Protein AF-A0A7Y3DSL2-F1 (afdb_monomer_lite)

Secondary structure (DSSP, 8-state):
-PPPP---------HHHHHHHHT--HHHHHHHHHHHHHTTSHHHHHHHHHH----SHHHHT-HHHHTTTT-GGGSHHHHHHHHTHHHH-

Foldseek 3Di:
DDDPDPPPPDPDDDPVVVVVVVPDDPVVVVVVLCCCCVPVCPPPVVVCVVPDPVPCPQLVVDPQCVVVVNPLCRGPVNVCVVPCVVVND

Sequence (89 aa):
MAEPAKKVEKKVMDQGLEIGAQNLNEKQIEKVINRVLKSESGARLKAYVDTCIHCGLCSEACHYYLSHDNDPSYSPVGKVKQTLWEMIK

Structure (mmCIF, N/CA/C/O backbone):
data_AF-A0A7Y3DSL2-F1
#
_entry.id   AF-A0A7Y3DSL2-F1
#
loop_
_atom_site.group_PDB
_ato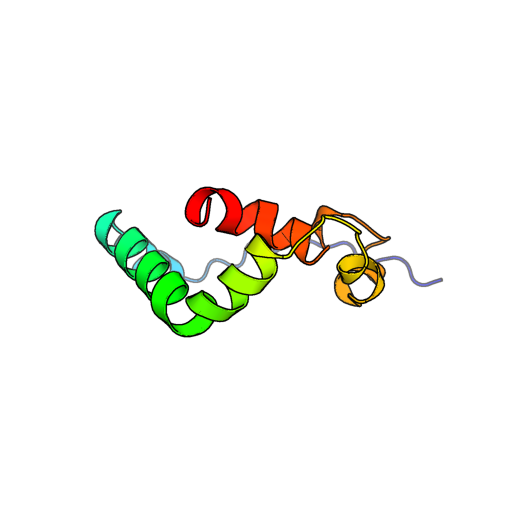m_site.id
_atom_site.type_symbol
_atom_site.label_atom_id
_atom_site.label_alt_id
_atom_site.label_comp_id
_atom_site.label_asym_id
_atom_site.label_entity_id
_atom_site.label_seq_id
_a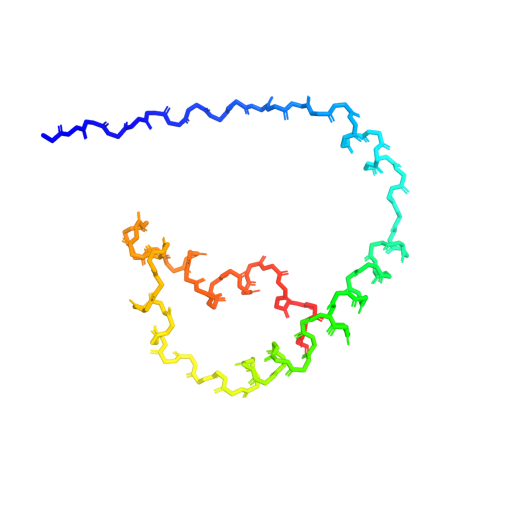tom_site.pdbx_PDB_ins_code
_atom_site.Cartn_x
_atom_site.Cartn_y
_atom_site.Cartn_z
_atom_site.occupancy
_atom_site.B_iso_or_equiv
_atom_site.auth_seq_id
_atom_site.auth_comp_id
_atom_site.auth_asym_id
_atom_site.auth_atom_id
_atom_site.pdbx_PDB_model_num
ATOM 1 N N . MET A 1 1 ? 9.301 10.816 -31.477 1.00 51.97 1 MET A N 1
ATOM 2 C CA . MET A 1 1 ? 9.198 10.925 -30.007 1.00 51.97 1 MET A CA 1
ATOM 3 C C . MET A 1 1 ? 7.938 11.726 -29.742 1.00 51.97 1 MET A C 1
ATOM 5 O O . MET A 1 1 ? 7.884 12.864 -30.184 1.00 51.97 1 MET A O 1
ATOM 9 N N . ALA A 1 2 ? 6.885 11.103 -29.211 1.00 53.50 2 ALA A N 1
ATOM 10 C CA . ALA A 1 2 ? 5.639 11.812 -28.924 1.00 53.50 2 ALA A CA 1
ATOM 11 C C . ALA A 1 2 ? 5.855 12.717 -27.705 1.00 53.50 2 ALA A C 1
ATOM 13 O O . ALA A 1 2 ? 6.430 12.272 -26.713 1.00 53.50 2 ALA A O 1
ATOM 14 N N . GLU A 1 3 ? 5.442 13.979 -27.795 1.00 54.50 3 GLU A N 1
ATOM 15 C CA . GLU A 1 3 ? 5.484 14.897 -26.658 1.00 54.50 3 GLU A CA 1
ATOM 16 C C . GLU A 1 3 ? 4.574 14.376 -25.530 1.00 54.50 3 GLU A C 1
ATOM 18 O O . 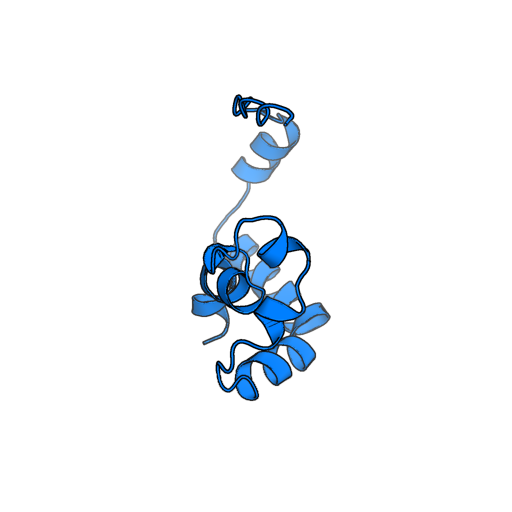GLU A 1 3 ? 3.467 13.898 -25.809 1.00 54.50 3 GLU A O 1
ATOM 23 N N . PRO A 1 4 ? 5.005 14.441 -24.256 1.00 61.91 4 PRO A N 1
ATOM 24 C CA . PRO A 1 4 ? 4.164 14.032 -23.143 1.00 61.91 4 PRO A CA 1
ATOM 25 C C . PRO A 1 4 ? 2.946 14.957 -23.049 1.00 61.91 4 PRO A C 1
ATOM 27 O O . PRO A 1 4 ? 3.066 16.184 -23.045 1.00 61.91 4 PRO A O 1
ATOM 30 N N . ALA A 1 5 ? 1.755 14.362 -22.970 1.00 62.28 5 ALA A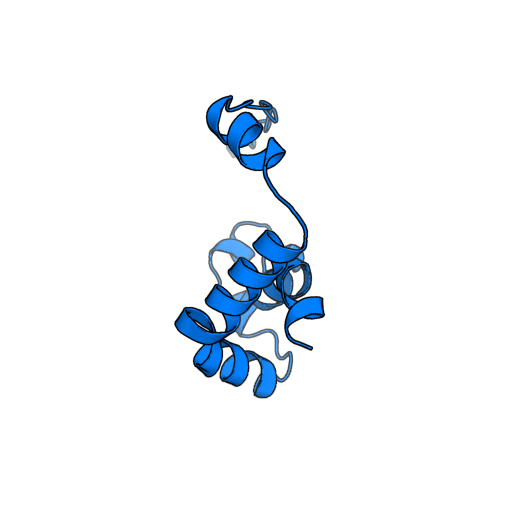 N 1
ATOM 31 C CA . ALA A 1 5 ? 0.510 15.103 -22.837 1.00 62.28 5 ALA A CA 1
ATOM 32 C C . ALA A 1 5 ? 0.554 15.999 -21.587 1.00 62.28 5 ALA A C 1
ATOM 34 O O . ALA A 1 5 ? 0.741 15.515 -20.468 1.00 62.28 5 ALA A O 1
ATOM 35 N N . LYS A 1 6 ? 0.349 17.310 -21.771 1.00 55.78 6 LYS A N 1
ATOM 36 C CA . LYS A 1 6 ? 0.162 18.269 -20.673 1.00 55.78 6 LYS A CA 1
ATOM 37 C C . LYS A 1 6 ? -1.003 17.794 -19.796 1.00 55.78 6 LYS A C 1
ATOM 39 O O . LYS A 1 6 ? -2.163 17.899 -20.197 1.00 55.78 6 LYS A O 1
ATOM 44 N N . LYS A 1 7 ? -0.701 17.274 -18.600 1.00 59.47 7 LYS A N 1
ATOM 45 C CA . LYS A 1 7 ? -1.699 16.966 -17.567 1.00 59.47 7 LYS A CA 1
ATOM 46 C C . LYS A 1 7 ? -2.301 18.280 -17.078 1.00 59.47 7 LYS A C 1
ATOM 48 O O . LYS A 1 7 ? -1.765 18.938 -16.196 1.00 59.47 7 LYS A O 1
ATOM 53 N N . VAL A 1 8 ? -3.414 18.680 -17.680 1.00 59.12 8 VAL A N 1
ATOM 54 C CA . VAL A 1 8 ? -4.298 19.675 -17.078 1.00 59.12 8 VAL A CA 1
ATOM 55 C C . VAL A 1 8 ? -5.032 18.945 -15.961 1.00 59.12 8 VAL A C 1
ATOM 57 O O . VAL A 1 8 ? -5.881 18.097 -16.239 1.00 59.12 8 VAL A O 1
ATOM 60 N N . GLU A 1 9 ? -4.678 19.225 -14.707 1.00 62.03 9 GLU A N 1
ATOM 61 C CA . GLU A 1 9 ? -5.424 18.745 -13.543 1.00 62.03 9 GLU A CA 1
ATOM 62 C C . GLU A 1 9 ? -6.831 19.353 -13.579 1.00 62.03 9 GLU A C 1
ATOM 64 O O . GLU A 1 9 ? -7.100 20.435 -13.059 1.00 62.03 9 GLU A O 1
ATOM 69 N N . LYS A 1 10 ? -7.758 18.676 -14.261 1.00 65.75 10 LYS A N 1
ATOM 70 C CA . LYS A 1 10 ? -9.175 19.006 -14.175 1.00 65.75 10 LYS A CA 1
ATOM 71 C C . LYS A 1 10 ? -9.648 18.590 -12.792 1.00 65.75 10 LYS A C 1
ATOM 73 O O . LYS A 1 10 ? -9.780 17.402 -12.511 1.00 65.75 10 LYS A O 1
ATOM 78 N N . LYS A 1 11 ? -9.911 19.576 -11.939 1.00 68.88 11 LYS A N 1
ATOM 79 C CA . LYS A 1 11 ? -10.542 19.372 -10.636 1.00 68.88 11 LYS A CA 1
ATOM 80 C C . LYS A 1 11 ? -12.001 18.964 -10.870 1.00 68.88 11 LYS A C 1
ATOM 82 O O . LYS A 1 11 ? -12.876 19.808 -11.032 1.00 68.88 11 LYS A O 1
ATOM 87 N N . VAL A 1 12 ? -12.241 17.662 -10.999 1.00 80.69 12 VAL A N 1
ATOM 88 C CA . VAL A 1 12 ? -13.591 17.096 -11.079 1.00 80.69 12 VAL A CA 1
ATOM 89 C C . VAL A 1 12 ? -14.162 17.119 -9.664 1.00 80.69 12 VAL A C 1
ATOM 91 O O . VAL A 1 12 ? -13.638 16.433 -8.792 1.00 80.69 12 VAL A O 1
ATOM 94 N N . MET A 1 13 ? -15.185 17.941 -9.422 1.00 81.06 13 MET A N 1
ATOM 95 C CA . MET A 1 13 ? -15.919 17.919 -8.154 1.00 81.06 13 MET A CA 1
ATOM 96 C C . MET A 1 13 ? -17.118 16.988 -8.287 1.00 81.06 13 MET A C 1
ATOM 98 O O . MET A 1 13 ? -18.008 17.232 -9.103 1.00 81.06 13 MET A O 1
ATOM 102 N N . ASP A 1 14 ? -17.129 15.929 -7.484 1.00 88.19 14 ASP A N 1
ATOM 103 C CA . ASP A 1 14 ? -18.233 14.980 -7.407 1.00 88.19 14 ASP A CA 1
ATOM 104 C C . ASP A 1 14 ? -19.125 15.346 -6.217 1.00 88.19 14 ASP A C 1
ATOM 106 O O . ASP A 1 14 ? -18.729 15.212 -5.060 1.00 88.19 14 ASP A O 1
ATOM 110 N N . GLN A 1 15 ? -20.340 15.820 -6.500 1.00 90.38 15 GLN A N 1
ATOM 111 C CA . GLN A 1 15 ? -21.280 16.251 -5.461 1.00 90.38 15 GLN A CA 1
ATOM 112 C C . GLN A 1 15 ? -21.619 15.131 -4.464 1.00 90.38 15 GLN A C 1
ATOM 114 O O . GLN A 1 15 ? -21.861 15.417 -3.292 1.00 90.38 15 GLN A O 1
ATOM 119 N N . GLY A 1 16 ? -21.622 13.868 -4.899 1.00 89.75 16 GLY A N 1
ATOM 120 C CA . GLY A 1 16 ? -21.886 12.723 -4.031 1.00 89.75 16 GLY A CA 1
ATOM 121 C C . GLY A 1 16 ? -20.757 12.489 -3.030 1.00 89.75 16 GLY A C 1
ATOM 122 O O . GLY A 1 16 ? -21.026 12.255 -1.849 1.00 89.75 16 GLY A O 1
ATOM 123 N N . LEU A 1 17 ? -19.501 12.616 -3.473 1.00 90.12 17 LEU A N 1
ATOM 124 C CA . LEU A 1 17 ? -18.341 12.546 -2.579 1.00 90.12 17 LEU A CA 1
ATOM 125 C C . LEU A 1 17 ? -18.341 13.689 -1.562 1.00 90.12 17 LEU A C 1
ATOM 127 O O . LEU A 1 17 ? -18.093 13.438 -0.385 1.00 90.12 17 LEU A O 1
ATOM 131 N N . GLU A 1 18 ? -18.674 14.911 -1.984 1.00 91.75 18 GLU A N 1
ATOM 132 C CA . GLU A 1 18 ? -18.725 16.075 -1.089 1.00 91.75 18 GLU A CA 1
ATOM 133 C C . GLU A 1 18 ? -19.776 15.904 0.019 1.00 91.75 18 GLU A C 1
ATOM 135 O O . GLU A 1 18 ? -19.482 16.100 1.199 1.00 91.75 18 GLU A O 1
ATOM 140 N N . ILE A 1 19 ? -20.993 15.473 -0.329 1.00 92.38 19 ILE A N 1
ATOM 141 C CA . ILE A 1 19 ? -22.065 15.222 0.651 1.00 92.38 19 ILE A CA 1
ATOM 142 C C . ILE A 1 19 ? -21.672 14.092 1.615 1.00 92.38 19 ILE A C 1
ATOM 144 O O . ILE A 1 19 ? -21.928 14.170 2.820 1.00 92.38 19 ILE A O 1
ATOM 148 N N . GLY A 1 20 ? -21.032 13.035 1.108 1.00 88.50 20 GLY A N 1
ATOM 149 C CA . GLY A 1 20 ? -20.518 11.951 1.944 1.00 88.50 20 GLY A CA 1
ATOM 150 C C . GLY A 1 20 ? -19.435 12.432 2.912 1.00 88.50 20 GLY A C 1
ATOM 151 O O . GLY A 1 20 ? -19.478 12.104 4.100 1.00 88.50 20 GLY A O 1
ATOM 152 N N . ALA A 1 21 ? -18.504 13.253 2.423 1.00 89.81 21 ALA A N 1
ATOM 153 C CA . ALA A 1 21 ? -17.390 13.779 3.200 1.00 89.81 21 ALA A CA 1
ATOM 154 C C . ALA A 1 21 ? -17.838 14.722 4.327 1.00 89.81 21 ALA A C 1
ATOM 156 O O . ALA A 1 21 ? -17.256 14.682 5.409 1.00 89.81 21 ALA A O 1
ATOM 157 N N . GLN A 1 22 ? -18.908 15.500 4.126 1.00 91.94 22 GLN A N 1
ATOM 158 C CA . GLN A 1 22 ? -19.482 16.382 5.157 1.00 91.94 22 GLN A CA 1
ATOM 159 C C . GLN A 1 22 ? -19.909 15.643 6.432 1.00 91.94 22 GLN A C 1
ATOM 161 O O . GLN A 1 22 ? -19.958 16.240 7.504 1.00 91.94 22 GLN A O 1
ATOM 166 N N . ASN A 1 23 ? -20.216 14.349 6.330 1.00 88.06 23 ASN A N 1
ATOM 167 C CA . ASN A 1 23 ? -20.675 13.541 7.456 1.00 88.06 23 ASN A CA 1
ATOM 168 C C . ASN A 1 23 ? -19.546 12.773 8.163 1.00 88.06 23 ASN A C 1
ATOM 170 O O . ASN A 1 23 ? -19.826 12.053 9.123 1.00 88.06 23 ASN A O 1
ATOM 174 N N . LEU A 1 24 ? -18.292 12.899 7.707 1.00 91.56 24 LEU A N 1
ATOM 175 C CA . LEU A 1 24 ? -17.151 12.212 8.308 1.00 91.56 24 LEU A CA 1
ATOM 176 C C . LEU A 1 24 ? -16.820 12.793 9.684 1.00 91.56 24 LEU A C 1
ATOM 178 O O . LEU A 1 24 ? -16.610 13.992 9.845 1.00 91.56 24 LEU A O 1
ATOM 182 N N . ASN A 1 25 ? -16.688 11.911 10.671 1.00 95.00 25 ASN A N 1
ATOM 183 C CA . ASN A 1 25 ? -16.098 12.235 11.966 1.00 95.00 25 ASN A CA 1
ATOM 184 C C . ASN A 1 25 ? -14.890 11.340 12.272 1.00 95.00 25 ASN A C 1
ATOM 186 O O . ASN A 1 25 ? -14.745 10.254 11.709 1.00 95.00 25 ASN A O 1
ATOM 190 N N . GLU A 1 26 ? -14.041 11.781 13.203 1.00 94.12 26 GLU A N 1
ATOM 191 C CA . GLU A 1 26 ? -12.812 11.068 13.587 1.00 94.12 26 GLU A CA 1
ATOM 192 C C . GLU A 1 26 ? -13.078 9.606 13.973 1.00 94.12 26 GLU A C 1
ATOM 194 O O . GLU A 1 26 ? -12.395 8.703 13.494 1.00 94.12 26 GLU A O 1
ATOM 199 N N . LYS A 1 27 ? -14.137 9.346 14.753 1.00 95.31 27 LYS A N 1
ATOM 200 C CA . LYS A 1 27 ? -14.509 7.987 15.183 1.00 95.31 27 LYS A CA 1
ATOM 201 C C . LYS A 1 27 ? -14.867 7.075 14.009 1.00 95.31 27 LYS A C 1
ATOM 203 O O . LYS A 1 27 ? -14.542 5.889 14.019 1.00 95.31 27 LYS A O 1
ATOM 208 N N . GLN A 1 28 ? -15.569 7.594 13.003 1.00 93.06 28 GLN A N 1
ATOM 209 C CA . GLN A 1 28 ? -15.908 6.844 11.795 1.00 93.06 28 GLN A CA 1
ATOM 210 C C . GLN A 1 28 ? -14.667 6.569 10.949 1.00 93.06 28 GLN A C 1
ATOM 212 O O . GLN A 1 28 ? -14.507 5.442 10.480 1.00 93.06 28 GLN A O 1
ATOM 217 N N . ILE A 1 29 ? -13.788 7.563 10.793 1.00 92.69 29 ILE A N 1
ATOM 218 C CA . ILE A 1 29 ? -12.521 7.426 10.063 1.00 92.69 29 ILE A CA 1
ATOM 219 C C . ILE A 1 29 ? -11.672 6.329 10.712 1.00 92.69 29 ILE A C 1
ATOM 221 O O . ILE A 1 29 ? -11.306 5.355 10.051 1.00 92.69 29 ILE A O 1
ATOM 225 N N . GLU A 1 30 ? -11.449 6.423 12.022 1.00 92.69 30 GLU A N 1
ATOM 226 C CA . GLU A 1 30 ? -10.684 5.441 12.789 1.00 92.69 30 GLU A CA 1
ATOM 227 C C . GLU A 1 30 ? -11.297 4.036 12.678 1.00 92.69 30 GLU A C 1
ATOM 229 O O . GLU A 1 30 ? -10.591 3.056 12.429 1.00 92.69 30 GLU A O 1
ATOM 234 N N . LYS A 1 31 ? -12.626 3.921 12.804 1.00 93.06 31 LYS A N 1
ATOM 235 C CA . LYS A 1 31 ? -13.340 2.643 12.666 1.00 93.06 31 LYS A CA 1
ATOM 236 C C . LYS A 1 31 ? -13.100 2.001 11.300 1.00 93.06 31 LYS A C 1
ATOM 238 O O . LYS A 1 31 ? -12.899 0.787 11.226 1.00 93.06 31 LYS A O 1
ATOM 243 N N . VAL A 1 32 ? -13.140 2.783 10.221 1.00 91.31 32 VAL A N 1
ATOM 244 C CA . VAL A 1 32 ? -12.930 2.278 8.857 1.00 91.31 32 VAL A CA 1
ATOM 245 C C . VAL A 1 32 ? -11.477 1.857 8.648 1.00 91.31 32 VAL A C 1
ATOM 247 O O . VAL A 1 32 ? -11.249 0.755 8.150 1.00 91.31 32 VAL A O 1
ATOM 250 N N . ILE A 1 33 ? -10.513 2.673 9.083 1.00 90.19 33 ILE A N 1
ATOM 251 C CA . ILE A 1 33 ? -9.080 2.354 9.007 1.00 90.19 33 ILE A CA 1
ATOM 252 C C . ILE A 1 33 ? -8.791 1.049 9.749 1.00 90.19 33 ILE A C 1
ATOM 254 O O . ILE A 1 33 ? -8.262 0.104 9.165 1.00 90.19 33 ILE A O 1
ATOM 258 N N . ASN A 1 34 ? -9.224 0.947 11.008 1.00 89.94 34 ASN A N 1
ATOM 259 C CA . ASN A 1 34 ? -9.038 -0.255 11.814 1.00 89.94 34 ASN A CA 1
ATOM 260 C C . ASN A 1 34 ? -9.701 -1.483 11.188 1.00 89.94 34 ASN A C 1
ATOM 262 O O . ASN A 1 34 ? -9.137 -2.574 11.242 1.00 89.94 34 ASN A O 1
ATOM 266 N N . ARG A 1 35 ? -10.880 -1.328 10.572 1.00 90.88 35 ARG A N 1
ATOM 267 C CA . ARG A 1 35 ? -11.529 -2.425 9.847 1.00 90.88 35 ARG A CA 1
ATOM 268 C C . ARG A 1 35 ? -10.638 -2.922 8.712 1.00 90.88 35 ARG A C 1
ATOM 270 O O . ARG A 1 35 ? -10.404 -4.123 8.638 1.00 90.88 35 ARG A O 1
ATOM 277 N N . VAL A 1 36 ? -10.123 -2.032 7.864 1.00 87.62 36 VAL A N 1
ATOM 278 C CA . VAL A 1 36 ? -9.261 -2.400 6.724 1.00 87.62 36 VAL A CA 1
ATOM 279 C C . VAL A 1 36 ? -7.956 -3.041 7.197 1.00 87.62 36 VAL A C 1
ATOM 281 O O . VAL A 1 36 ? -7.572 -4.102 6.704 1.00 87.62 36 VAL A O 1
ATOM 284 N N . LEU A 1 37 ? -7.303 -2.437 8.192 1.00 86.62 37 LEU A N 1
ATOM 285 C CA . LEU A 1 37 ? -6.027 -2.922 8.711 1.00 86.62 37 LEU A CA 1
ATOM 286 C C . LEU A 1 37 ? -6.154 -4.247 9.468 1.00 86.62 37 LEU A C 1
ATOM 288 O O . LEU A 1 37 ? -5.209 -5.022 9.450 1.00 86.62 37 LEU A O 1
ATOM 292 N N . LYS A 1 38 ? -7.289 -4.550 10.111 1.00 84.38 38 LYS A N 1
ATOM 293 C CA . LYS A 1 38 ? -7.465 -5.804 10.871 1.00 84.38 38 LYS A CA 1
ATOM 294 C C . LYS A 1 38 ? -8.067 -6.956 10.063 1.00 84.38 38 LYS A C 1
ATOM 296 O O . LYS A 1 38 ? -7.872 -8.100 10.454 1.00 84.38 38 LYS A O 1
ATOM 301 N N . SER A 1 39 ? -8.798 -6.679 8.980 1.00 81.19 39 SER A N 1
ATOM 302 C CA . SER A 1 39 ? -9.462 -7.713 8.165 1.00 81.19 39 SER A CA 1
ATOM 303 C C . SER A 1 39 ? -8.671 -8.054 6.898 1.00 81.19 39 SER A C 1
ATOM 305 O O . SER A 1 39 ? -7.874 -8.986 6.904 1.00 81.19 39 SER A O 1
ATOM 307 N N . GLU A 1 40 ? -8.867 -7.277 5.835 1.00 67.12 40 GLU A N 1
ATOM 308 C CA . GLU A 1 40 ? -8.380 -7.550 4.477 1.00 67.12 40 GLU A CA 1
ATOM 309 C C . GLU A 1 40 ? -6.851 -7.506 4.364 1.00 67.12 40 GLU A C 1
ATOM 311 O O . GLU A 1 40 ? -6.231 -8.355 3.720 1.00 67.12 40 GLU A O 1
ATOM 316 N N . SER A 1 41 ? -6.226 -6.524 5.019 1.00 64.75 41 SER A N 1
ATOM 317 C CA . SER A 1 41 ? -4.796 -6.251 4.847 1.00 64.75 41 SER A CA 1
ATOM 318 C C . SER A 1 41 ? -3.931 -6.810 5.978 1.00 64.75 41 SER A C 1
ATOM 320 O O . SER A 1 41 ? -2.729 -6.965 5.792 1.00 64.75 41 SER A O 1
ATOM 322 N N . GLY A 1 42 ? -4.503 -7.146 7.136 1.00 72.38 42 GLY A N 1
ATOM 323 C CA . GLY A 1 42 ? -3.760 -7.233 8.399 1.00 72.38 42 GLY A CA 1
ATOM 324 C C . GLY A 1 42 ? -2.611 -8.228 8.436 1.00 72.38 42 GLY A C 1
ATOM 325 O O . GLY A 1 42 ? -1.462 -7.829 8.597 1.00 72.38 42 GLY A O 1
ATOM 326 N N . ALA A 1 43 ? -2.890 -9.522 8.273 1.00 82.12 43 ALA A N 1
ATOM 327 C CA . ALA A 1 43 ? -1.863 -10.549 8.457 1.00 82.12 43 ALA A CA 1
ATOM 328 C C . ALA A 1 43 ? -0.767 -10.500 7.376 1.00 82.12 43 ALA A C 1
ATOM 330 O O . ALA A 1 43 ? 0.417 -10.621 7.685 1.00 82.12 43 ALA A O 1
ATOM 331 N N . ARG A 1 44 ? -1.149 -10.289 6.108 1.00 85.69 44 ARG A N 1
ATOM 332 C CA . ARG A 1 44 ? -0.193 -10.240 4.989 1.00 85.69 44 ARG A CA 1
ATOM 333 C C . ARG A 1 44 ? 0.623 -8.957 4.989 1.00 85.69 44 ARG A C 1
ATOM 335 O O . ARG A 1 44 ? 1.840 -9.028 4.872 1.00 85.69 44 ARG A O 1
ATOM 342 N N . LEU A 1 45 ? -0.029 -7.802 5.146 1.00 86.12 45 LEU A N 1
ATOM 343 C CA . LEU A 1 45 ? 0.675 -6.523 5.199 1.00 86.12 45 LEU A CA 1
ATOM 344 C C . LEU A 1 45 ? 1.632 -6.498 6.385 1.00 86.12 45 LEU A C 1
ATOM 346 O O . LEU A 1 45 ? 2.778 -6.104 6.207 1.00 86.12 45 LEU A O 1
ATOM 350 N N . LYS A 1 46 ? 1.199 -6.986 7.557 1.00 85.81 46 LYS A N 1
ATOM 351 C CA . LYS A 1 46 ? 2.076 -7.108 8.722 1.00 85.81 46 LYS A CA 1
ATOM 352 C C . LYS A 1 46 ? 3.291 -7.979 8.421 1.00 85.81 46 LYS A C 1
ATOM 354 O O . LYS A 1 46 ? 4.405 -7.537 8.664 1.00 85.81 46 LYS A O 1
ATOM 359 N N . ALA A 1 47 ? 3.099 -9.156 7.825 1.00 89.00 47 ALA A N 1
ATOM 360 C CA . ALA A 1 47 ? 4.219 -10.008 7.438 1.00 89.00 47 ALA A CA 1
ATOM 361 C C . ALA A 1 47 ? 5.181 -9.293 6.473 1.00 89.00 47 ALA A C 1
ATOM 363 O O . ALA A 1 47 ? 6.389 -9.343 6.677 1.00 89.00 47 ALA A O 1
ATOM 364 N N . TYR A 1 48 ? 4.678 -8.591 5.453 1.00 88.69 48 TYR A N 1
ATOM 365 C CA . TYR A 1 48 ? 5.530 -7.852 4.514 1.00 88.69 48 TYR A CA 1
ATOM 366 C C . TYR A 1 48 ? 6.278 -6.694 5.170 1.00 88.69 48 TYR A C 1
ATOM 368 O O . TYR A 1 48 ? 7.437 -6.470 4.844 1.00 88.69 48 TYR A O 1
ATOM 376 N N . VAL A 1 49 ? 5.637 -5.968 6.085 1.00 88.19 49 VAL A N 1
ATOM 377 C CA . VAL A 1 49 ? 6.246 -4.831 6.786 1.00 88.19 49 VAL A CA 1
ATOM 378 C C . VAL A 1 49 ? 7.297 -5.318 7.780 1.00 88.19 49 VAL A C 1
ATOM 380 O O . VAL A 1 49 ? 8.407 -4.798 7.770 1.00 88.19 49 VAL A O 1
ATOM 383 N N . ASP A 1 50 ? 6.994 -6.364 8.554 1.00 89.56 50 ASP A N 1
ATOM 384 C CA . ASP A 1 50 ? 7.914 -6.950 9.536 1.00 89.56 50 ASP A CA 1
ATOM 385 C C . ASP A 1 50 ? 9.125 -7.634 8.869 1.00 89.56 50 ASP A C 1
ATOM 387 O O . ASP A 1 50 ? 10.214 -7.655 9.436 1.00 89.56 50 ASP A O 1
ATOM 391 N N . THR A 1 51 ? 8.956 -8.204 7.668 1.00 92.44 51 THR A N 1
ATOM 392 C CA . THR A 1 51 ? 10.040 -8.895 6.934 1.00 92.44 51 THR A CA 1
ATOM 393 C C . THR A 1 51 ? 10.808 -7.992 5.969 1.00 92.44 51 THR A C 1
ATOM 395 O O . THR A 1 51 ? 11.830 -8.407 5.417 1.00 92.44 51 THR A O 1
ATOM 398 N N . CYS A 1 52 ? 10.343 -6.763 5.735 1.00 92.75 52 CYS A N 1
ATOM 399 C CA . CYS A 1 52 ? 10.989 -5.843 4.810 1.00 92.75 52 CYS A CA 1
ATOM 400 C C . CYS A 1 52 ? 12.368 -5.420 5.333 1.00 92.75 52 CYS A C 1
ATOM 402 O O . CYS A 1 52 ? 12.480 -4.701 6.319 1.00 92.75 52 CYS A O 1
ATOM 404 N N . ILE A 1 53 ? 13.426 -5.789 4.609 1.00 94.75 53 ILE A N 1
ATOM 405 C CA . ILE A 1 53 ? 14.805 -5.347 4.886 1.00 94.75 53 ILE A CA 1
ATOM 406 C C . ILE A 1 53 ? 15.218 -4.109 4.076 1.00 94.75 53 ILE A C 1
ATOM 408 O O . ILE A 1 53 ? 16.400 -3.800 3.968 1.00 94.75 53 ILE A O 1
ATOM 412 N N . HIS A 1 54 ? 14.257 -3.424 3.449 1.00 91.38 54 HIS A N 1
ATOM 413 C CA . HIS A 1 54 ? 14.494 -2.241 2.613 1.00 91.38 54 HIS A CA 1
ATOM 414 C C . HIS A 1 54 ? 15.495 -2.451 1.455 1.00 91.38 54 HIS A C 1
ATOM 416 O O . HIS A 1 54 ? 16.169 -1.515 1.037 1.00 91.38 54 HIS A O 1
ATOM 422 N N . CYS A 1 55 ? 15.557 -3.660 0.884 1.00 94.44 55 CYS A N 1
ATOM 423 C CA . CYS A 1 55 ? 16.488 -3.995 -0.204 1.00 94.44 55 CYS A CA 1
ATOM 424 C C . CYS A 1 55 ? 16.144 -3.385 -1.575 1.00 94.44 55 CYS A C 1
ATOM 426 O O . CYS A 1 55 ? 16.965 -3.436 -2.480 1.00 94.44 55 CYS A O 1
ATOM 428 N N . GLY A 1 56 ? 14.931 -2.857 -1.767 1.00 92.94 56 GLY A N 1
ATOM 429 C CA . GLY A 1 56 ? 14.525 -2.225 -3.029 1.00 92.94 56 GLY A CA 1
ATOM 430 C C . GLY A 1 56 ? 14.077 -3.176 -4.149 1.00 92.94 56 GLY A C 1
ATOM 431 O O . GLY A 1 56 ? 13.538 -2.695 -5.139 1.00 92.94 56 GLY A O 1
ATOM 432 N N . LEU A 1 57 ? 14.164 -4.502 -3.977 1.00 94.06 57 LEU A N 1
ATOM 433 C CA . LEU A 1 57 ? 13.748 -5.486 -5.000 1.00 94.06 57 LEU A CA 1
ATOM 434 C C . LEU A 1 57 ? 12.284 -5.326 -5.452 1.00 94.06 57 LEU A C 1
ATOM 436 O O . LEU A 1 57 ? 11.940 -5.588 -6.602 1.00 94.06 57 LEU A O 1
ATOM 440 N N . CYS A 1 58 ? 11.406 -4.858 -4.560 1.00 94.81 58 CYS A N 1
ATOM 441 C CA . CYS A 1 58 ? 10.010 -4.582 -4.904 1.00 94.81 58 CYS A CA 1
ATOM 442 C C . CYS A 1 58 ? 9.846 -3.428 -5.909 1.00 94.81 58 CYS A C 1
ATOM 444 O O . CYS A 1 58 ? 8.868 -3.410 -6.653 1.00 94.81 58 CYS A O 1
ATOM 446 N N . SER A 1 59 ? 10.781 -2.475 -5.934 1.00 95.81 59 SER A N 1
ATOM 447 C CA . SER A 1 59 ? 10.745 -1.329 -6.841 1.00 95.81 59 SER A CA 1
ATOM 448 C C . SER A 1 59 ? 11.028 -1.787 -8.266 1.00 95.81 59 SER A C 1
ATOM 450 O O . SER A 1 59 ? 10.216 -1.536 -9.150 1.00 95.81 59 SER A O 1
ATOM 452 N N . GLU A 1 60 ? 12.102 -2.554 -8.470 1.00 94.25 60 GLU A N 1
ATOM 453 C CA . GLU A 1 60 ? 12.481 -3.084 -9.788 1.00 94.25 60 GLU A CA 1
ATOM 454 C C . GLU A 1 60 ? 11.425 -4.035 -10.369 1.00 94.25 60 GLU A C 1
ATOM 456 O O 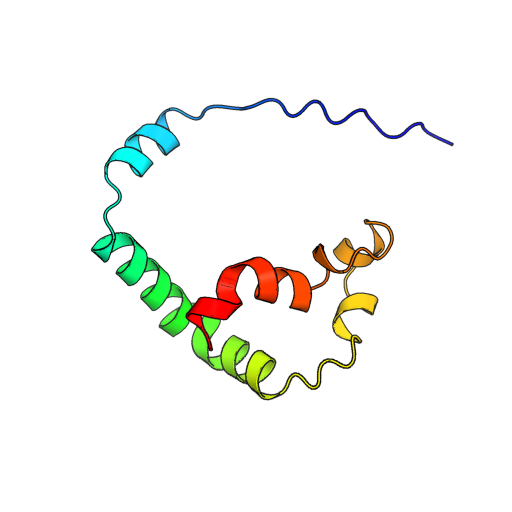. GLU A 1 60 ? 11.217 -4.074 -11.578 1.00 94.25 60 GLU A O 1
ATOM 461 N N . ALA A 1 61 ? 10.693 -4.758 -9.515 1.00 95.69 61 ALA A N 1
ATOM 462 C CA . ALA A 1 61 ? 9.587 -5.614 -9.942 1.00 95.69 61 ALA A CA 1
ATOM 463 C C . ALA A 1 61 ? 8.289 -4.843 -10.279 1.00 95.69 61 ALA A C 1
ATOM 465 O O . ALA A 1 61 ? 7.345 -5.420 -10.825 1.00 95.69 61 ALA A O 1
ATOM 466 N N . CYS A 1 62 ? 8.184 -3.554 -9.936 1.00 96.62 62 CYS A N 1
ATOM 467 C CA . CYS A 1 62 ? 6.944 -2.791 -10.058 1.00 96.62 62 CYS A CA 1
ATOM 468 C C . CYS A 1 62 ? 6.880 -1.997 -11.369 1.00 96.62 62 CYS A C 1
ATOM 470 O O . CYS A 1 62 ? 7.494 -0.943 -11.508 1.00 96.62 62 CYS A O 1
ATOM 472 N N . HIS A 1 63 ? 6.025 -2.429 -12.299 1.00 96.31 63 HIS A N 1
ATOM 473 C CA . HIS A 1 63 ? 5.809 -1.734 -13.577 1.00 96.31 63 HIS A CA 1
ATOM 474 C C . HIS A 1 63 ? 5.420 -0.253 -13.420 1.00 96.31 63 HIS A C 1
ATOM 476 O O . HIS A 1 63 ? 5.821 0.572 -14.232 1.00 96.31 63 HIS A O 1
ATOM 482 N N . TYR A 1 64 ? 4.665 0.101 -12.374 1.00 96.56 64 TYR A N 1
ATOM 483 C CA . TYR A 1 64 ? 4.232 1.481 -12.143 1.00 96.56 64 TYR A CA 1
ATOM 484 C C . TYR A 1 64 ? 5.385 2.385 -11.685 1.00 96.56 64 TYR A C 1
ATOM 486 O O . TYR A 1 64 ? 5.422 3.556 -12.039 1.00 96.56 64 TYR A O 1
ATOM 494 N N . TYR A 1 65 ? 6.332 1.849 -10.914 1.00 97.06 65 TYR A N 1
ATOM 495 C CA . TYR A 1 65 ? 7.567 2.550 -10.560 1.00 97.06 65 TYR A CA 1
ATOM 496 C C . TYR A 1 65 ? 8.446 2.765 -11.800 1.00 97.06 65 TYR A C 1
ATOM 498 O O . TYR A 1 65 ? 8.867 3.887 -12.074 1.00 97.06 65 TYR A O 1
ATOM 506 N N . LEU A 1 66 ? 8.631 1.708 -12.598 1.00 96.75 66 LEU A N 1
ATOM 507 C CA . LEU A 1 66 ? 9.414 1.758 -13.837 1.00 96.75 66 LEU A CA 1
ATOM 508 C C . LEU A 1 66 ? 8.822 2.729 -14.871 1.00 96.75 66 LEU A C 1
ATOM 510 O O . LEU A 1 66 ? 9.563 3.368 -15.609 1.00 96.75 66 LEU A O 1
ATOM 514 N N . SER A 1 67 ? 7.493 2.872 -14.920 1.00 96.81 67 SER A N 1
ATOM 515 C CA . SER A 1 67 ? 6.822 3.798 -15.841 1.00 96.81 67 SER A CA 1
ATOM 516 C C . SER A 1 67 ? 6.882 5.269 -15.409 1.00 96.81 67 SER A C 1
ATOM 518 O O . SER A 1 67 ? 6.373 6.118 -16.136 1.00 96.81 67 SER A O 1
ATOM 520 N N . HIS A 1 68 ? 7.419 5.570 -14.223 1.00 95.69 68 HIS A N 1
ATOM 521 C CA . HIS A 1 68 ? 7.542 6.922 -13.667 1.00 95.69 68 HIS A CA 1
ATOM 522 C C . HIS A 1 68 ? 9.012 7.261 -13.390 1.00 95.69 68 HIS A C 1
ATOM 524 O O . HIS A 1 68 ? 9.348 7.750 -12.314 1.00 95.69 68 HIS A O 1
ATOM 530 N N . ASP A 1 69 ? 9.891 6.948 -14.346 1.00 96.00 69 ASP A N 1
ATOM 531 C CA . ASP A 1 69 ? 11.320 7.289 -14.312 1.00 96.00 69 ASP A CA 1
ATOM 532 C C . ASP A 1 69 ? 12.028 6.859 -13.020 1.00 96.00 69 ASP A C 1
ATOM 534 O O . ASP A 1 69 ? 12.927 7.537 -12.522 1.00 96.00 69 ASP A O 1
ATOM 538 N N . ASN A 1 70 ? 11.623 5.708 -12.474 1.00 94.50 70 ASN A N 1
ATOM 539 C CA . ASN A 1 70 ? 12.181 5.155 -11.245 1.00 94.50 70 ASN A CA 1
ATOM 540 C C . ASN A 1 70 ? 12.031 6.084 -10.020 1.00 94.50 70 ASN A C 1
ATOM 542 O O . ASN A 1 70 ? 12.832 6.004 -9.083 1.00 94.50 70 ASN A O 1
ATOM 546 N N . ASP A 1 71 ? 11.002 6.940 -9.986 1.00 95.44 71 ASP A N 1
ATOM 547 C CA . ASP A 1 71 ? 10.706 7.797 -8.835 1.00 95.44 71 ASP A CA 1
ATOM 548 C C . ASP A 1 71 ? 10.292 6.950 -7.605 1.00 95.44 71 ASP A C 1
ATOM 550 O O . ASP A 1 71 ? 9.263 6.257 -7.628 1.00 95.44 71 ASP A O 1
ATOM 554 N N . PRO A 1 72 ? 11.059 7.003 -6.492 1.00 93.31 72 PRO A N 1
ATOM 555 C CA . PRO A 1 72 ? 10.787 6.234 -5.278 1.00 93.31 72 PRO A CA 1
ATOM 556 C C . PRO A 1 72 ? 9.401 6.462 -4.669 1.00 93.31 72 PRO A C 1
ATOM 558 O O . PRO A 1 72 ? 8.898 5.558 -3.994 1.00 93.31 72 PRO A O 1
ATOM 561 N N . SER A 1 73 ? 8.763 7.612 -4.910 1.00 94.25 73 SER A N 1
ATOM 562 C CA . SER A 1 73 ? 7.397 7.902 -4.450 1.00 94.25 73 SER A CA 1
ATOM 563 C C . SER A 1 73 ? 6.371 6.911 -5.021 1.00 94.25 73 SER A C 1
ATOM 565 O O . SER A 1 73 ? 5.365 6.601 -4.378 1.00 94.25 73 SER A O 1
ATOM 567 N N . TYR A 1 74 ? 6.660 6.325 -6.184 1.00 94.88 74 TYR A N 1
ATOM 568 C CA . TYR A 1 74 ? 5.797 5.352 -6.848 1.00 94.88 74 TYR A CA 1
ATOM 569 C C . TYR A 1 74 ? 6.164 3.892 -6.575 1.00 94.88 74 TYR A C 1
ATOM 571 O O . TYR A 1 74 ? 5.411 2.996 -6.974 1.00 94.88 74 TYR A O 1
ATOM 579 N N . SER A 1 75 ? 7.267 3.641 -5.862 1.00 95.50 75 SER A N 1
ATOM 580 C CA . SER A 1 75 ? 7.649 2.293 -5.431 1.00 95.50 75 SER A CA 1
ATOM 581 C C . SER A 1 75 ? 6.615 1.690 -4.466 1.00 95.50 75 SER A C 1
ATOM 583 O O . SER A 1 75 ? 5.920 2.434 -3.761 1.00 95.50 75 SER A O 1
ATOM 585 N N . PRO A 1 76 ? 6.507 0.349 -4.365 1.00 94.25 76 PRO A N 1
ATOM 586 C CA . PRO A 1 76 ? 5.584 -0.285 -3.424 1.00 94.25 76 PRO A CA 1
ATOM 587 C C . PRO A 1 76 ? 5.792 0.182 -1.978 1.00 94.25 76 PRO A C 1
ATOM 589 O O . PRO A 1 76 ? 4.839 0.600 -1.324 1.00 94.25 76 PRO A O 1
ATOM 592 N N . VAL A 1 77 ? 7.042 0.201 -1.500 1.00 93.81 77 VAL A N 1
ATOM 593 C CA . VAL A 1 77 ? 7.376 0.684 -0.149 1.00 93.81 77 VAL A CA 1
ATOM 594 C C . VAL A 1 77 ? 7.131 2.188 -0.019 1.00 93.81 77 VAL A C 1
ATOM 596 O O . VAL A 1 77 ? 6.618 2.629 1.007 1.00 93.81 77 VAL A O 1
ATOM 599 N N . GLY A 1 78 ? 7.431 2.979 -1.053 1.00 93.94 78 GLY A N 1
ATOM 600 C CA . GLY A 1 78 ? 7.167 4.418 -1.067 1.00 93.94 78 GLY A CA 1
ATOM 601 C C . GLY A 1 78 ? 5.688 4.746 -0.872 1.00 93.94 78 GLY A C 1
ATOM 602 O O . GLY A 1 78 ? 5.352 5.623 -0.075 1.00 93.94 78 GLY A O 1
ATOM 603 N N . LYS A 1 79 ? 4.785 4.010 -1.527 1.00 92.88 79 LYS A N 1
ATOM 604 C CA . LYS A 1 79 ? 3.331 4.177 -1.357 1.00 92.88 79 LYS A CA 1
ATOM 605 C C . LYS A 1 79 ? 2.876 3.848 0.062 1.00 92.88 79 LYS A C 1
ATOM 607 O O . LYS A 1 79 ? 2.084 4.600 0.625 1.00 92.88 79 LYS A O 1
ATOM 612 N N . VAL A 1 80 ? 3.405 2.780 0.669 1.00 91.56 80 VAL A N 1
ATOM 613 C CA . VAL A 1 80 ? 3.117 2.455 2.079 1.00 91.56 80 VAL A CA 1
ATOM 614 C C . VAL A 1 80 ? 3.627 3.571 2.993 1.00 91.56 80 VAL A C 1
ATOM 616 O O . VAL A 1 80 ? 2.879 4.031 3.853 1.00 91.56 80 VAL A O 1
ATOM 619 N N . LYS A 1 81 ? 4.853 4.066 2.760 1.00 91.00 81 LYS A N 1
ATOM 620 C CA . LYS A 1 81 ? 5.466 5.149 3.544 1.00 91.00 81 LYS A CA 1
ATOM 621 C C . LYS A 1 81 ? 4.636 6.439 3.536 1.00 91.00 81 LYS A C 1
ATOM 623 O O . LYS A 1 81 ? 4.514 7.089 4.563 1.00 91.00 81 LYS A O 1
ATOM 628 N N . GLN A 1 82 ? 4.058 6.791 2.390 1.00 92.12 82 GLN A N 1
ATOM 629 C CA . GLN A 1 82 ? 3.269 8.017 2.211 1.00 92.12 82 GLN A CA 1
ATOM 630 C C . GLN A 1 82 ? 1.833 7.928 2.742 1.00 92.12 82 GLN A C 1
ATOM 632 O O . GLN A 1 82 ? 1.174 8.956 2.858 1.00 92.12 82 GLN A O 1
ATOM 637 N N . THR A 1 83 ? 1.323 6.721 3.006 1.00 90.12 83 THR A N 1
ATOM 638 C CA . THR A 1 83 ? -0.098 6.520 3.325 1.00 90.12 83 THR A CA 1
ATOM 639 C C . THR A 1 83 ? -0.294 5.854 4.677 1.00 90.12 83 THR A C 1
ATOM 641 O O . THR A 1 83 ? -0.832 6.469 5.588 1.00 90.12 83 THR A O 1
ATOM 644 N N . LEU A 1 84 ? 0.134 4.600 4.818 1.00 87.69 84 LEU A N 1
ATOM 645 C CA . LEU A 1 84 ? -0.223 3.736 5.943 1.00 87.69 84 LEU A CA 1
ATOM 646 C C . LEU A 1 84 ? 0.809 3.724 7.071 1.00 87.69 84 LEU A C 1
ATOM 648 O O . LEU A 1 84 ? 0.481 3.276 8.162 1.00 87.69 84 LEU A O 1
ATOM 652 N N . TRP A 1 85 ? 2.036 4.186 6.825 1.00 88.44 85 TRP A N 1
ATOM 653 C CA . TRP A 1 85 ? 3.182 3.974 7.719 1.00 88.44 85 TRP A CA 1
ATOM 654 C C . TRP A 1 85 ? 2.946 4.417 9.162 1.00 88.44 85 TRP A C 1
ATOM 656 O O . TRP A 1 85 ? 3.166 3.634 10.079 1.00 88.44 85 TRP A O 1
ATOM 666 N N . GLU A 1 86 ? 2.420 5.624 9.356 1.00 87.44 86 GLU A N 1
ATOM 667 C CA . GLU A 1 86 ? 2.137 6.170 10.690 1.00 87.44 86 GLU A CA 1
ATOM 668 C C . GLU A 1 86 ? 0.967 5.464 11.400 1.00 87.44 86 GLU A C 1
ATOM 670 O O . GLU A 1 86 ? 0.810 5.602 12.605 1.00 87.44 86 GLU A O 1
ATOM 675 N N . MET A 1 87 ? 0.142 4.699 10.674 1.00 86.75 87 MET A N 1
ATOM 676 C CA . MET A 1 87 ? -0.983 3.940 11.239 1.00 86.75 87 MET A CA 1
ATOM 677 C C . MET A 1 87 ? -0.625 2.490 11.592 1.00 86.75 87 MET A C 1
ATOM 679 O O . MET A 1 87 ? -1.376 1.845 12.322 1.00 86.75 87 MET A O 1
ATOM 683 N N . ILE A 1 88 ? 0.461 1.948 11.030 1.00 84.69 88 ILE A N 1
ATOM 684 C CA . ILE A 1 88 ? 0.864 0.539 11.205 1.00 84.69 88 ILE A CA 1
ATOM 685 C C . ILE A 1 88 ? 2.135 0.355 12.044 1.00 84.69 88 ILE A C 1
ATOM 687 O O . ILE A 1 88 ? 2.469 -0.785 12.368 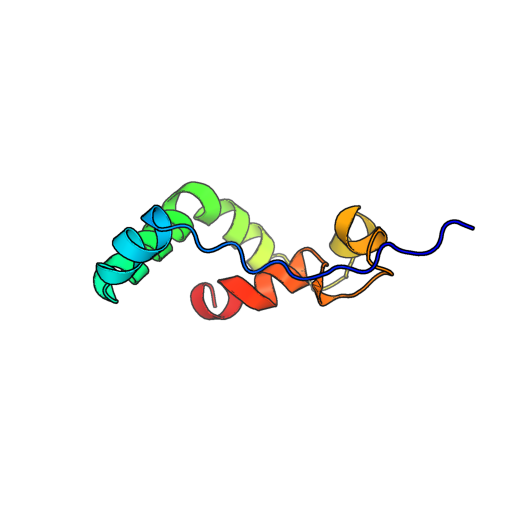1.00 84.69 88 ILE A O 1
ATOM 691 N N . LYS A 1 89 ? 2.851 1.444 12.334 1.00 70.06 89 LYS A N 1
ATOM 692 C CA . LYS A 1 89 ? 4.044 1.474 13.185 1.00 70.06 89 LYS A CA 1
ATOM 693 C C . LYS A 1 89 ? 3.654 1.560 14.658 1.00 70.06 89 LYS A C 1
ATOM 695 O O . LYS A 1 89 ? 4.354 0.912 15.465 1.00 70.06 89 LYS A O 1
#

Radius of gyration: 17.5 Å; chains: 1; bounding box: 39×30×45 Å

pLDDT: mean 86.34, std 11.84, range [51.97, 97.06]